Protein AF-A0A8T8X3V0-F1 (afdb_monomer_lite)

Secondary structure (DSSP, 8-state):
-TTS-HHHHHHHTT--S--TTT----SSS--TT-------TTS------PPP--BTTB-SEEEEEEEES-EE-TTS-EE-SEEEEEEEEE--HHHHHHHHTSTTGGG--SSPPPPTTT-HHHHHHTGGG---BPEEEETTSS-GGG-EEEE------TT-----SS-------

InterPro domains:
  IPR015889 Intradiol ring-cleavage dioxygenase, core [G3DSA:2.60.130.10] (16-129)
  IPR015889 Intradiol ring-cleavage dioxygenase, core [SSF49482] (26-158)

Organism: NCBI:txid1448312

Radius of gyration: 17.56 Å; chains: 1; bounding box: 44×41×39 Å

Foldseek 3Di:
DLADDPVVVCVVVVNDDDDPPQDDDDPDDDQAPHDDDDADPVRDDDDDHDQAAHGPQAAGWDKDWDFPPKDQDPVRFIFGDFTFDTDIAHEDQVVVVVVCVDPPNVVPDSDDHQHCVRRPRNVVRCPPNDDRYWDWACPVNPDCVNDIDTDDDDDTDPVRTDDRPDDGPRPPD

Sequence (173 aa):
TPNTPFEELLTDLNITDYELGTMDLHTDETTFLRGMWPTDESGVMEMKTIFPGFYVARAIHIHVQVHTDWTLRANGTITSSHTVSTGQIYFAEELEREIMALEPYVSHTQINRTTNAEDSVFFQDTEGGYNPVISVVPADGKDVRNGMIGYITIGVDTSAIESYSKGDVDYGL

Structure (mmCIF, N/CA/C/O backbone):
data_AF-A0A8T8X3V0-F1
#
_entry.id   AF-A0A8T8X3V0-F1
#
loop_
_atom_site.group_PDB
_atom_site.id
_atom_site.type_symbol
_atom_site.label_atom_id
_atom_site.label_alt_id
_atom_site.label_comp_id
_atom_site.label_asym_id
_atom_site.label_entity_id
_atom_site.label_seq_id
_atom_site.pdbx_PDB_ins_code
_atom_site.Cartn_x
_atom_site.Cartn_y
_atom_site.Cartn_z
_atom_site.occupancy
_atom_site.B_iso_or_equiv
_atom_site.auth_seq_id
_atom_site.auth_comp_id
_atom_site.auth_asym_id
_atom_site.auth_atom_id
_atom_site.pdbx_PDB_model_num
ATOM 1 N N . THR A 1 1 ? 9.761 12.361 11.176 1.00 77.75 1 THR A N 1
ATOM 2 C CA . THR A 1 1 ? 8.501 11.854 11.784 1.00 77.75 1 THR A CA 1
ATOM 3 C C . THR A 1 1 ? 7.445 11.775 10.686 1.00 77.75 1 THR A C 1
ATOM 5 O O . THR A 1 1 ? 7.646 12.480 9.703 1.00 77.75 1 THR A O 1
ATOM 8 N N . PRO A 1 2 ? 6.332 11.017 10.798 1.00 83.88 2 PRO A N 1
ATOM 9 C CA . PRO A 1 2 ? 5.282 11.013 9.759 1.00 83.88 2 PRO A CA 1
ATOM 10 C C . PRO A 1 2 ? 4.613 12.387 9.547 1.00 83.88 2 PRO A C 1
ATOM 12 O O . PRO A 1 2 ? 3.895 12.594 8.574 1.00 83.88 2 PRO A O 1
ATOM 15 N N . ASN A 1 3 ? 4.859 13.344 10.444 1.00 92.06 3 ASN A N 1
ATOM 16 C CA . ASN A 1 3 ? 4.269 14.681 10.409 1.00 92.06 3 ASN A CA 1
ATOM 17 C C . ASN A 1 3 ? 5.171 15.723 9.733 1.00 92.06 3 ASN A C 1
ATOM 19 O O . ASN A 1 3 ? 4.741 16.855 9.541 1.00 92.06 3 ASN A O 1
ATOM 23 N N . THR A 1 4 ? 6.418 15.364 9.421 1.00 88.31 4 THR A N 1
ATOM 24 C CA . THR A 1 4 ? 7.426 16.269 8.855 1.00 88.31 4 THR A CA 1
ATOM 25 C C . THR A 1 4 ? 7.549 16.000 7.355 1.00 88.31 4 THR A C 1
ATOM 27 O O . THR A 1 4 ? 7.742 14.835 6.995 1.00 88.31 4 THR A O 1
ATOM 30 N N . PRO A 1 5 ? 7.444 17.018 6.479 1.00 87.81 5 PRO A N 1
ATOM 31 C CA . PRO A 1 5 ? 7.669 16.851 5.047 1.00 87.81 5 PRO A CA 1
ATOM 32 C C . PRO A 1 5 ? 9.015 16.188 4.753 1.00 87.81 5 PRO A C 1
ATOM 34 O O . PRO A 1 5 ? 10.002 16.431 5.446 1.00 87.81 5 PRO A O 1
ATOM 37 N N . PHE A 1 6 ? 9.065 15.360 3.710 1.00 83.06 6 PHE A N 1
ATOM 38 C CA . PHE A 1 6 ? 10.257 14.571 3.396 1.00 83.06 6 PHE A CA 1
ATOM 39 C C . PHE A 1 6 ? 11.498 15.445 3.148 1.00 83.06 6 PHE A C 1
ATOM 41 O O . PHE A 1 6 ? 12.561 15.163 3.687 1.00 83.06 6 PHE A O 1
ATOM 48 N N . GLU A 1 7 ? 11.355 16.552 2.416 1.00 83.00 7 GLU A N 1
ATOM 49 C CA . GLU A 1 7 ? 12.458 17.490 2.149 1.00 83.00 7 GLU A CA 1
ATOM 50 C C . GLU A 1 7 ? 12.998 18.160 3.425 1.00 83.00 7 GLU A C 1
ATOM 52 O O . GLU A 1 7 ? 14.207 18.365 3.571 1.00 83.00 7 GLU A O 1
ATOM 57 N N . GLU A 1 8 ? 12.113 18.467 4.376 1.00 86.75 8 GLU A N 1
ATOM 58 C CA . GLU A 1 8 ? 12.495 19.010 5.683 1.00 86.75 8 GLU A CA 1
ATOM 59 C C . GLU A 1 8 ? 13.237 17.946 6.501 1.00 86.75 8 GLU A C 1
ATOM 61 O O . GLU A 1 8 ? 14.301 18.223 7.045 1.00 86.75 8 GLU A O 1
ATOM 66 N N . LEU A 1 9 ? 12.760 16.695 6.483 1.00 84.12 9 LEU A N 1
ATOM 67 C CA . LEU A 1 9 ? 13.446 15.577 7.132 1.00 84.12 9 LEU A CA 1
ATOM 68 C C . LEU A 1 9 ? 14.857 15.351 6.564 1.00 84.12 9 LEU A C 1
ATOM 70 O O . LEU A 1 9 ? 15.791 15.112 7.327 1.00 84.12 9 LEU A O 1
ATOM 74 N N . LEU A 1 10 ? 15.033 15.429 5.243 1.00 83.44 10 LEU A N 1
ATOM 75 C CA . LEU A 1 10 ? 16.351 15.305 4.610 1.00 83.44 10 LEU A CA 1
ATOM 76 C C . LEU A 1 10 ? 17.292 16.436 5.030 1.00 83.44 10 LEU A C 1
ATOM 78 O O . LEU A 1 10 ? 18.465 16.191 5.318 1.00 83.44 10 LEU A O 1
ATOM 82 N N . THR A 1 11 ? 16.760 17.656 5.120 1.00 85.56 11 THR A N 1
ATOM 83 C CA . THR A 1 11 ? 17.500 18.824 5.607 1.00 85.56 11 THR A CA 1
ATOM 84 C C . THR A 1 11 ? 17.945 18.625 7.056 1.00 85.56 11 THR A C 1
ATOM 86 O O . THR A 1 11 ? 19.122 18.818 7.363 1.00 85.56 11 THR A O 1
ATOM 89 N N . ASP A 1 12 ? 17.047 18.162 7.929 1.00 85.94 12 ASP A N 1
ATOM 90 C CA . ASP A 1 12 ? 17.337 17.880 9.340 1.00 85.94 12 ASP A CA 1
ATOM 91 C C . ASP A 1 12 ? 18.400 16.785 9.516 1.00 85.94 12 ASP A C 1
ATOM 93 O O . ASP A 1 12 ? 19.225 16.846 10.430 1.00 85.94 12 ASP A O 1
ATOM 97 N N . LEU A 1 13 ? 18.411 15.792 8.623 1.00 83.44 13 LEU A N 1
ATOM 98 C CA . LEU A 1 13 ? 19.407 14.718 8.594 1.00 83.44 13 LEU A CA 1
ATOM 99 C C . LEU A 1 13 ? 20.712 15.116 7.885 1.00 83.44 13 LEU A C 1
ATOM 101 O O . LEU A 1 13 ? 21.639 14.307 7.818 1.00 83.44 13 LEU A O 1
ATOM 105 N N . ASN A 1 14 ? 20.810 16.350 7.379 1.00 85.00 14 ASN A N 1
ATOM 106 C CA . ASN A 1 14 ? 21.947 16.861 6.611 1.00 85.00 14 ASN A CA 1
ATOM 107 C C . ASN A 1 14 ? 22.280 15.988 5.380 1.00 85.00 14 ASN A C 1
ATOM 109 O O . ASN A 1 14 ? 23.447 15.804 5.022 1.00 85.00 14 ASN A O 1
ATOM 113 N N . ILE A 1 15 ? 21.244 15.439 4.740 1.00 81.69 15 ILE A N 1
ATOM 114 C CA . ILE A 1 15 ? 21.337 14.644 3.514 1.00 81.69 15 ILE A CA 1
ATOM 115 C C . ILE A 1 15 ? 21.126 15.584 2.329 1.00 81.69 15 ILE A C 1
ATOM 117 O O . ILE A 1 15 ? 20.038 16.114 2.123 1.00 81.69 15 ILE A O 1
ATOM 121 N N . THR A 1 16 ? 22.186 15.806 1.553 1.00 78.50 16 THR A N 1
ATOM 122 C CA . THR A 1 16 ? 22.198 16.784 0.451 1.00 78.50 16 THR A CA 1
ATOM 123 C C . THR A 1 16 ? 22.365 16.162 -0.933 1.00 78.50 16 THR A C 1
ATOM 125 O O . THR A 1 16 ? 22.117 16.841 -1.925 1.00 78.50 16 THR A O 1
ATOM 128 N N . ASP A 1 17 ? 22.759 14.890 -1.005 1.00 75.25 17 ASP A N 1
ATOM 129 C CA . ASP A 1 17 ? 22.925 14.124 -2.244 1.00 75.25 17 ASP A CA 1
ATOM 130 C C . ASP A 1 17 ? 21.861 13.024 -2.295 1.00 75.25 17 ASP A C 1
ATOM 132 O O . ASP A 1 17 ? 22.079 11.896 -1.849 1.00 75.25 17 ASP A O 1
ATOM 136 N N . TYR A 1 18 ? 20.664 13.398 -2.748 1.00 70.69 18 TYR A N 1
ATOM 137 C CA . TYR A 1 18 ? 19.544 12.486 -2.932 1.00 70.69 18 TYR A CA 1
ATOM 138 C C . TYR A 1 18 ? 18.865 12.741 -4.272 1.00 70.69 18 TYR A C 1
ATOM 140 O O . TYR A 1 18 ? 18.818 13.865 -4.773 1.00 70.69 18 TYR A O 1
ATOM 148 N N . GLU A 1 19 ? 18.285 11.685 -4.821 1.00 71.19 19 GLU A N 1
ATOM 149 C CA . GLU A 1 19 ? 17.358 11.762 -5.937 1.00 71.19 19 GLU A CA 1
ATOM 150 C C . GLU A 1 19 ? 16.022 11.178 -5.465 1.00 71.19 19 GLU A C 1
ATOM 152 O O . GLU A 1 19 ? 15.945 10.090 -4.879 1.00 71.19 19 GLU A O 1
ATOM 157 N N . LEU A 1 20 ? 14.961 11.972 -5.634 1.00 65.75 20 LEU A N 1
ATOM 158 C CA . LEU A 1 20 ? 13.615 11.581 -5.232 1.00 65.75 20 LEU A CA 1
ATOM 159 C C . LEU A 1 20 ? 13.201 10.332 -6.010 1.00 65.75 20 LEU A C 1
ATOM 161 O O . LEU A 1 20 ? 13.252 10.311 -7.235 1.00 65.75 20 LEU A O 1
ATOM 165 N N . GLY A 1 21 ? 12.776 9.301 -5.281 1.00 60.25 21 GLY A N 1
ATOM 166 C CA . GLY A 1 21 ? 12.329 8.037 -5.867 1.00 60.25 21 GLY A CA 1
ATOM 167 C C . GLY A 1 21 ? 13.436 7.020 -6.159 1.00 60.25 21 GLY A C 1
ATOM 168 O O . GLY A 1 21 ? 13.111 5.905 -6.551 1.00 60.25 21 GLY A O 1
ATOM 169 N N . THR A 1 22 ? 14.714 7.348 -5.936 1.00 62.00 22 THR A N 1
ATOM 170 C CA . THR A 1 22 ? 15.831 6.392 -6.103 1.00 62.00 22 THR A CA 1
ATOM 171 C C . THR A 1 22 ? 16.631 6.167 -4.824 1.00 62.00 22 THR A C 1
ATOM 173 O O . THR A 1 22 ? 17.349 5.174 -4.702 1.00 62.00 22 THR A O 1
ATOM 176 N N . MET A 1 23 ? 16.504 7.066 -3.848 1.00 66.19 23 MET A N 1
ATOM 177 C CA . MET A 1 23 ? 17.160 6.921 -2.559 1.00 66.19 23 MET A CA 1
ATOM 178 C C . MET A 1 23 ? 16.410 5.935 -1.659 1.00 66.19 23 MET A C 1
ATOM 180 O O . MET A 1 23 ? 15.258 6.164 -1.290 1.00 66.19 23 MET A O 1
ATOM 184 N N . ASP A 1 24 ? 17.113 4.887 -1.235 1.00 66.12 24 ASP A N 1
ATOM 185 C CA . ASP A 1 24 ? 16.673 4.042 -0.134 1.00 66.12 24 ASP A CA 1
ATOM 186 C C . ASP A 1 24 ? 17.022 4.710 1.204 1.00 66.12 24 ASP A C 1
ATOM 188 O O . ASP A 1 24 ? 18.175 4.708 1.646 1.00 66.12 24 ASP A O 1
ATOM 192 N N . LEU A 1 25 ? 16.030 5.367 1.807 1.00 67.81 25 LEU A N 1
ATOM 193 C CA . LEU A 1 25 ? 16.152 5.962 3.131 1.00 67.81 25 LEU A CA 1
ATOM 194 C C . LEU A 1 25 ? 15.263 5.200 4.109 1.00 67.81 25 LEU A C 1
ATOM 196 O O . LEU A 1 25 ? 14.032 5.271 4.062 1.00 67.81 25 LEU A O 1
ATOM 200 N N . HIS A 1 26 ? 15.895 4.486 5.030 1.00 69.56 26 HIS A N 1
ATOM 201 C CA . HIS A 1 26 ? 15.239 3.873 6.175 1.00 69.56 26 HIS A CA 1
ATOM 202 C C . HIS A 1 26 ? 15.745 4.538 7.450 1.00 69.56 26 HIS A C 1
ATOM 204 O O . HIS A 1 26 ? 16.929 4.839 7.591 1.00 69.56 26 HIS A O 1
ATOM 210 N N . THR A 1 27 ? 14.828 4.830 8.370 1.00 68.69 27 THR A N 1
ATOM 211 C CA . THR A 1 27 ? 15.166 5.471 9.648 1.00 68.69 27 THR A CA 1
ATOM 212 C C . THR A 1 27 ? 15.551 4.462 10.729 1.00 68.69 27 THR A C 1
ATOM 214 O O . THR A 1 27 ? 15.999 4.870 11.799 1.00 68.69 27 THR A O 1
ATOM 217 N N . ASP A 1 28 ? 15.356 3.167 10.465 1.00 77.19 28 ASP A N 1
ATOM 218 C CA . ASP A 1 28 ? 15.720 2.041 11.322 1.00 77.19 28 ASP A CA 1
ATOM 219 C C . ASP A 1 28 ? 15.855 0.732 10.510 1.00 77.19 28 ASP A C 1
ATOM 221 O O . ASP A 1 28 ? 15.617 0.711 9.305 1.00 77.19 28 ASP A O 1
ATOM 225 N N . GLU A 1 29 ? 16.240 -0.352 11.193 1.00 83.94 29 GLU A N 1
ATOM 226 C CA . GLU A 1 29 ? 16.476 -1.694 10.628 1.00 83.94 29 GLU A CA 1
ATOM 227 C C . GLU A 1 29 ? 15.242 -2.619 10.711 1.00 83.94 29 GLU A C 1
ATOM 229 O O . GLU A 1 29 ? 15.359 -3.843 10.627 1.00 83.94 29 GLU A O 1
ATOM 234 N N . THR A 1 30 ? 14.051 -2.082 10.990 1.00 87.25 30 THR A N 1
ATOM 235 C CA . THR A 1 30 ? 12.854 -2.908 11.176 1.00 87.25 30 THR A CA 1
ATOM 236 C C . THR A 1 30 ? 12.151 -3.203 9.852 1.00 87.25 30 THR A C 1
ATOM 238 O O . THR A 1 30 ? 12.079 -2.379 8.942 1.00 87.25 30 THR A O 1
ATOM 241 N N . THR A 1 31 ? 11.583 -4.404 9.752 1.00 86.50 31 THR A N 1
ATOM 242 C CA . THR A 1 31 ? 10.946 -4.908 8.524 1.00 86.50 31 THR A CA 1
ATOM 243 C C . THR A 1 31 ? 9.438 -5.116 8.664 1.00 86.50 31 THR A C 1
ATOM 245 O O . THR A 1 31 ? 8.812 -5.755 7.818 1.00 86.50 31 THR A O 1
ATOM 248 N N . PHE A 1 32 ? 8.813 -4.583 9.722 1.00 91.56 32 PHE A N 1
ATOM 249 C CA . PHE A 1 32 ? 7.361 -4.686 9.868 1.00 91.56 32 PHE A CA 1
ATOM 250 C C . PHE A 1 32 ? 6.648 -4.015 8.687 1.00 91.56 32 PHE A C 1
ATOM 252 O O . PHE A 1 32 ? 7.114 -3.012 8.153 1.00 91.56 32 PHE A O 1
ATOM 259 N N . LEU A 1 33 ? 5.496 -4.569 8.295 1.00 93.75 33 LEU A N 1
ATOM 260 C CA . LEU A 1 33 ? 4.683 -4.077 7.171 1.00 93.75 33 LEU A CA 1
ATOM 261 C C . LEU A 1 33 ? 5.411 -4.087 5.812 1.00 93.75 33 LEU A C 1
ATOM 263 O O . LEU A 1 33 ? 4.973 -3.421 4.877 1.00 93.75 33 LEU A O 1
ATOM 267 N N . ARG A 1 34 ? 6.478 -4.887 5.684 1.00 91.88 34 ARG A N 1
ATOM 268 C CA . ARG A 1 34 ? 7.174 -5.186 4.428 1.00 91.88 34 ARG A CA 1
ATOM 269 C C . ARG A 1 34 ? 7.084 -6.680 4.147 1.00 91.88 34 ARG A C 1
ATOM 271 O O . ARG A 1 34 ? 7.137 -7.498 5.064 1.00 91.88 34 ARG A O 1
ATOM 278 N N . GLY A 1 35 ? 6.933 -7.039 2.882 1.00 88.94 35 GLY A N 1
ATOM 279 C CA . GLY A 1 35 ? 6.839 -8.430 2.472 1.00 88.94 35 GLY A CA 1
ATOM 280 C C . GLY A 1 35 ? 6.957 -8.566 0.966 1.00 88.94 35 GLY A C 1
ATOM 281 O O . GLY A 1 35 ? 6.487 -7.714 0.220 1.00 88.94 35 GLY A O 1
ATOM 282 N N . MET A 1 36 ? 7.573 -9.658 0.534 1.00 89.19 36 MET A N 1
ATOM 283 C CA . MET A 1 36 ? 7.630 -10.079 -0.856 1.00 89.19 36 MET A CA 1
ATOM 284 C C . MET A 1 36 ? 7.380 -11.581 -0.879 1.00 89.19 36 MET A C 1
ATOM 286 O O . MET A 1 36 ? 7.928 -12.319 -0.059 1.00 89.19 36 MET A O 1
ATOM 290 N N . TRP A 1 37 ? 6.539 -12.035 -1.800 1.00 90.00 37 TRP A N 1
ATOM 291 C CA . TRP A 1 37 ? 6.254 -13.451 -1.964 1.00 90.00 37 TRP A CA 1
ATOM 292 C C . TRP A 1 37 ? 5.975 -13.769 -3.433 1.00 90.00 37 TRP A C 1
ATOM 294 O O . TRP A 1 37 ? 5.374 -12.930 -4.110 1.00 90.00 37 TRP A O 1
ATOM 304 N N . PRO A 1 38 ? 6.387 -14.946 -3.939 1.00 91.81 38 PRO A N 1
ATOM 305 C CA . PRO A 1 38 ? 6.041 -15.370 -5.283 1.00 91.81 38 PRO A CA 1
ATOM 306 C C . PRO A 1 38 ? 4.532 -15.423 -5.490 1.00 91.81 38 PRO A C 1
ATOM 308 O O . PRO A 1 38 ? 3.791 -15.845 -4.600 1.00 91.81 38 PRO A O 1
ATOM 311 N N . THR A 1 39 ? 4.093 -15.061 -6.689 1.00 93.31 39 THR A N 1
ATOM 312 C CA . THR A 1 39 ? 2.739 -15.378 -7.130 1.00 93.31 39 THR A CA 1
ATOM 313 C C . THR A 1 39 ? 2.594 -16.880 -7.371 1.00 93.31 39 THR A C 1
ATOM 315 O O . THR A 1 39 ? 3.553 -17.566 -7.741 1.00 93.31 39 THR A O 1
ATOM 318 N N . ASP A 1 40 ? 1.393 -17.404 -7.145 1.00 93.88 40 ASP A N 1
ATOM 319 C CA . ASP A 1 40 ? 1.057 -18.790 -7.464 1.00 93.88 40 ASP A CA 1
ATOM 320 C C . ASP A 1 40 ? 0.819 -19.008 -8.974 1.00 93.88 40 ASP A C 1
ATOM 322 O O . ASP A 1 40 ? 0.965 -18.102 -9.797 1.00 93.88 40 ASP A O 1
ATOM 326 N N . GLU A 1 41 ? 0.424 -20.228 -9.358 1.00 95.50 41 GLU A N 1
ATOM 327 C CA . GLU A 1 41 ? 0.129 -20.591 -10.755 1.00 95.50 41 GLU A CA 1
ATOM 328 C C . GLU A 1 41 ? -1.012 -19.766 -11.382 1.00 95.50 41 GLU A C 1
ATOM 330 O O . GLU A 1 41 ? -1.130 -19.710 -12.606 1.00 95.50 41 GLU A O 1
ATOM 335 N N . SER A 1 42 ? -1.847 -19.122 -10.560 1.00 95.88 42 SER A N 1
ATOM 336 C CA . SER A 1 42 ? -2.932 -18.235 -10.993 1.00 95.88 42 SER A CA 1
ATOM 337 C C . SER A 1 42 ? -2.529 -16.755 -10.991 1.00 95.88 42 SER A C 1
ATOM 339 O O . SER A 1 42 ? -3.357 -15.902 -11.313 1.00 95.88 42 SER A O 1
ATOM 341 N N . GLY A 1 43 ? -1.277 -16.430 -10.650 1.00 94.06 43 GLY A N 1
ATOM 342 C CA . GLY A 1 43 ? -0.789 -15.056 -10.551 1.00 94.06 43 GLY A CA 1
ATOM 343 C C . GLY A 1 43 ? -1.183 -14.348 -9.252 1.00 94.06 43 GLY A C 1
ATOM 344 O O . GLY A 1 43 ? -1.113 -13.123 -9.192 1.00 94.06 43 GLY A O 1
ATOM 345 N N . VAL A 1 44 ? -1.607 -15.084 -8.219 1.00 95.81 44 VAL A N 1
ATOM 346 C CA . VAL A 1 44 ? -2.093 -14.513 -6.956 1.00 95.81 44 VAL A CA 1
ATOM 347 C C . VAL A 1 44 ? -0.981 -14.478 -5.914 1.00 95.81 44 VAL A C 1
ATOM 349 O O . VAL A 1 44 ? -0.245 -15.447 -5.735 1.00 95.81 44 VAL A O 1
ATOM 352 N N . MET A 1 45 ? -0.888 -13.361 -5.195 1.00 94.56 45 MET A N 1
ATOM 353 C CA . MET A 1 45 ? -0.097 -13.216 -3.976 1.00 94.56 45 MET A CA 1
ATOM 354 C C . MET A 1 45 ? -1.016 -12.734 -2.853 1.00 94.56 45 MET A C 1
ATOM 356 O O . MET A 1 45 ? -1.845 -11.847 -3.058 1.00 94.56 45 MET A O 1
ATOM 360 N N . GLU A 1 46 ? -0.873 -13.325 -1.669 1.00 95.25 46 GLU A N 1
ATOM 361 C CA . GLU A 1 46 ? -1.637 -12.952 -0.481 1.00 95.25 46 GLU A CA 1
ATOM 362 C C . GLU A 1 46 ? -0.707 -12.374 0.588 1.00 95.25 46 GLU A C 1
ATOM 364 O O . GLU A 1 46 ? 0.298 -12.982 0.964 1.00 95.25 46 GLU A O 1
ATOM 369 N N . MET A 1 47 ? -1.077 -11.213 1.131 1.00 94.12 47 MET A N 1
ATOM 370 C CA . MET A 1 47 ? -0.377 -10.575 2.242 1.00 94.12 47 MET A CA 1
ATOM 371 C C . MET A 1 47 ? -1.349 -10.290 3.379 1.00 94.12 47 MET A C 1
ATOM 373 O O . MET A 1 47 ? -2.422 -9.722 3.180 1.00 94.12 47 MET A O 1
ATOM 377 N N . LYS A 1 48 ? -0.944 -10.630 4.604 1.00 95.94 48 LYS A N 1
ATOM 378 C CA . LYS A 1 48 ? -1.632 -10.182 5.815 1.00 95.94 48 LYS A CA 1
ATOM 379 C C . LYS A 1 48 ? -0.947 -8.929 6.339 1.00 95.94 48 LYS A C 1
ATOM 381 O O . LYS A 1 48 ? 0.229 -8.969 6.687 1.00 95.94 48 LYS A O 1
ATOM 386 N N . THR A 1 49 ? -1.697 -7.841 6.422 1.00 96.62 49 THR A N 1
ATOM 387 C CA . THR A 1 49 ? -1.220 -6.548 6.920 1.00 96.62 49 THR A CA 1
ATOM 388 C C . THR A 1 49 ? -2.297 -5.877 7.779 1.00 96.62 49 THR A C 1
ATOM 390 O O . THR A 1 49 ? -3.371 -6.444 7.993 1.00 96.62 49 THR A O 1
ATOM 393 N N . ILE A 1 50 ? -2.002 -4.688 8.299 1.00 96.94 50 ILE A N 1
ATOM 394 C CA . ILE A 1 50 ? -2.974 -3.795 8.942 1.00 96.94 50 ILE A CA 1
ATOM 395 C C . ILE A 1 50 ? -3.375 -2.681 7.971 1.00 96.94 50 ILE A C 1
ATOM 397 O O . ILE A 1 50 ? -2.688 -2.440 6.979 1.00 96.94 50 ILE A O 1
ATOM 401 N N . PHE A 1 51 ? -4.458 -1.965 8.271 1.00 97.50 51 PHE A N 1
ATOM 402 C CA . PHE A 1 51 ? -4.799 -0.764 7.511 1.00 97.50 51 PHE A CA 1
ATOM 403 C C . PHE A 1 51 ? -3.707 0.306 7.717 1.00 97.50 51 PHE A C 1
ATOM 405 O O . PHE A 1 51 ? -3.325 0.555 8.869 1.00 97.50 51 PHE A O 1
ATOM 412 N N . PRO A 1 52 ? -3.160 0.910 6.650 1.00 97.31 52 PRO A N 1
ATOM 413 C CA . PRO A 1 52 ? -2.065 1.863 6.788 1.00 97.31 52 PRO A CA 1
ATOM 414 C C . PRO A 1 52 ? -2.507 3.145 7.506 1.00 97.31 52 PRO A C 1
ATOM 416 O O . PRO A 1 52 ? -3.656 3.574 7.414 1.00 97.31 52 PRO A O 1
ATOM 419 N N . GLY A 1 53 ? -1.578 3.751 8.248 1.00 96.06 53 GLY A N 1
ATOM 420 C CA . GLY A 1 53 ? -1.743 5.115 8.754 1.00 96.06 53 GLY A CA 1
ATOM 421 C C . GLY A 1 53 ? -1.526 6.153 7.650 1.00 96.06 53 GLY A C 1
ATOM 422 O O . GLY A 1 53 ? -1.302 5.804 6.491 1.00 96.06 53 GLY A O 1
ATOM 423 N N . PHE A 1 54 ? -1.542 7.434 8.016 1.00 96.12 54 PHE A N 1
ATOM 424 C CA . PHE A 1 54 ? -1.241 8.525 7.091 1.00 96.12 54 PHE A CA 1
ATOM 425 C C . PHE A 1 54 ? -0.017 9.319 7.543 1.00 96.12 54 PHE A C 1
ATOM 427 O O . PHE A 1 54 ? 0.367 9.326 8.714 1.00 96.12 54 PHE A O 1
ATOM 434 N N . TYR A 1 55 ? 0.600 9.991 6.583 1.00 93.44 55 TYR A N 1
ATOM 435 C CA . TYR A 1 55 ? 1.690 10.924 6.803 1.00 93.44 55 TYR A CA 1
ATOM 436 C C . TYR A 1 55 ? 1.446 12.171 5.960 1.00 93.44 55 TYR A C 1
ATOM 438 O O . TYR A 1 55 ? 0.526 12.226 5.144 1.00 93.44 55 TYR A O 1
ATOM 446 N N . VAL A 1 56 ? 2.221 13.215 6.222 1.00 93.88 56 VAL A N 1
ATOM 447 C CA . VAL A 1 56 ? 2.010 14.521 5.598 1.00 93.88 56 VAL A CA 1
ATOM 448 C C . VAL A 1 56 ? 2.023 14.445 4.063 1.00 93.88 56 VAL A C 1
ATOM 450 O O . VAL A 1 56 ? 2.860 13.769 3.467 1.00 93.88 56 VAL A O 1
ATOM 453 N N . ALA A 1 57 ? 1.105 15.192 3.439 1.00 93.00 57 ALA A N 1
ATOM 454 C CA . ALA A 1 57 ? 1.000 15.445 1.998 1.00 93.00 57 ALA A CA 1
ATOM 455 C C . ALA A 1 57 ? 0.646 14.252 1.093 1.00 93.00 57 ALA A C 1
ATOM 457 O O . ALA A 1 57 ? 0.538 14.443 -0.116 1.00 93.00 57 ALA A O 1
ATOM 458 N N . ARG A 1 58 ? 0.443 13.051 1.640 1.00 96.00 58 ARG A N 1
ATOM 459 C CA . ARG A 1 58 ? 0.110 11.856 0.859 1.00 96.00 58 ARG A CA 1
ATOM 460 C C . ARG A 1 58 ? -1.183 11.227 1.364 1.00 96.00 58 ARG A C 1
ATOM 462 O O . ARG A 1 58 ? -1.420 11.176 2.572 1.00 96.00 58 ARG A O 1
ATOM 469 N N . ALA A 1 59 ? -2.013 10.751 0.443 1.00 97.56 59 ALA A N 1
ATOM 470 C CA . ALA A 1 59 ? -3.193 9.970 0.781 1.00 97.56 59 ALA A CA 1
ATOM 471 C C . ALA A 1 59 ? -2.794 8.616 1.377 1.00 97.56 59 ALA A C 1
ATOM 473 O O . ALA A 1 59 ? -1.628 8.230 1.333 1.00 97.56 59 ALA A O 1
ATOM 474 N N . ILE A 1 60 ? -3.737 7.887 1.966 1.00 98.38 60 ILE A N 1
ATOM 475 C CA . ILE A 1 60 ? -3.449 6.579 2.560 1.00 98.38 60 ILE A CA 1
ATOM 476 C C . ILE A 1 60 ? -3.197 5.559 1.443 1.00 98.38 60 ILE A C 1
ATOM 478 O O . ILE A 1 60 ? -4.061 5.335 0.598 1.00 98.38 60 ILE A O 1
ATOM 482 N N . HIS A 1 61 ? -2.028 4.915 1.452 1.00 98.19 61 HIS A N 1
ATOM 483 C CA . HIS A 1 61 ? -1.644 3.951 0.419 1.00 98.19 61 HIS A CA 1
ATOM 484 C C . HIS A 1 61 ? -0.784 2.798 0.945 1.00 98.19 61 HIS A C 1
ATOM 486 O O . HIS A 1 61 ? -0.189 2.864 2.022 1.00 98.19 61 HIS A O 1
ATOM 492 N N . ILE A 1 62 ? -0.703 1.739 0.141 1.00 97.50 62 ILE A N 1
ATOM 493 C CA . ILE A 1 62 ? 0.277 0.655 0.248 1.00 97.50 62 ILE A CA 1
ATOM 494 C C . ILE A 1 62 ? 1.183 0.733 -0.981 1.00 97.50 62 ILE A C 1
ATOM 496 O O . ILE A 1 62 ? 0.692 0.694 -2.106 1.00 97.50 62 ILE A O 1
ATOM 500 N N . HIS A 1 63 ? 2.497 0.822 -0.784 1.00 95.69 63 HIS A N 1
ATOM 501 C CA . HIS A 1 63 ? 3.447 0.690 -1.890 1.00 95.69 63 HIS A CA 1
ATOM 502 C C . HIS A 1 63 ? 3.453 -0.740 -2.430 1.00 95.69 63 HIS A C 1
ATOM 504 O O . HIS A 1 63 ? 3.431 -1.700 -1.659 1.00 95.69 63 HIS A O 1
ATOM 510 N N . VAL A 1 64 ? 3.531 -0.877 -3.750 1.00 94.81 64 VAL A N 1
ATOM 511 C CA . VAL A 1 64 ? 3.629 -2.170 -4.424 1.00 94.81 64 VAL A CA 1
ATOM 512 C C . VAL A 1 64 ? 4.696 -2.119 -5.508 1.00 94.81 64 VAL A C 1
ATOM 514 O O . VAL A 1 64 ? 4.813 -1.138 -6.241 1.00 94.81 64 VAL A O 1
ATOM 517 N N . GLN A 1 65 ? 5.470 -3.195 -5.603 1.00 93.69 65 GLN A N 1
ATOM 518 C CA . GLN A 1 65 ? 6.403 -3.429 -6.695 1.00 93.69 65 GLN A CA 1
ATOM 519 C C . GLN A 1 65 ? 6.174 -4.824 -7.262 1.00 93.69 65 GLN A C 1
ATOM 521 O O . GLN A 1 65 ? 5.862 -5.765 -6.526 1.00 93.69 65 GLN A O 1
ATOM 526 N N . VAL A 1 66 ? 6.324 -4.950 -8.578 1.00 94.25 66 VAL A N 1
ATOM 527 C CA . VAL A 1 66 ? 6.250 -6.229 -9.281 1.00 94.25 66 VAL A CA 1
ATOM 528 C C . VAL A 1 66 ? 7.617 -6.564 -9.843 1.00 94.25 66 VAL A C 1
ATOM 530 O O . VAL A 1 66 ? 8.225 -5.793 -10.587 1.00 94.25 66 VAL A O 1
ATOM 533 N N . HIS A 1 67 ? 8.075 -7.757 -9.486 1.00 93.38 67 HIS A N 1
ATOM 534 C CA . HIS A 1 67 ? 9.390 -8.264 -9.820 1.00 93.38 67 HIS A CA 1
ATOM 535 C C . HIS A 1 67 ? 9.287 -9.495 -10.719 1.00 93.38 67 HIS A C 1
ATOM 537 O O . HIS A 1 67 ? 8.440 -10.365 -10.508 1.00 93.38 67 HIS A O 1
ATOM 543 N N . THR A 1 68 ? 10.178 -9.586 -11.701 1.00 91.56 68 THR A N 1
ATOM 544 C CA . THR A 1 68 ? 10.339 -10.759 -12.573 1.00 91.56 68 THR A CA 1
ATOM 545 C C . THR A 1 68 ? 11.744 -11.334 -12.429 1.00 91.56 68 THR A C 1
ATOM 547 O O . THR A 1 68 ? 12.603 -10.733 -11.787 1.00 91.56 68 THR A O 1
ATOM 550 N N . ASP A 1 69 ? 11.964 -12.534 -12.973 1.00 88.94 69 ASP A N 1
ATOM 551 C CA . ASP A 1 69 ? 13.246 -13.248 -12.876 1.00 88.94 69 ASP A CA 1
ATOM 552 C C . ASP A 1 69 ? 13.722 -13.452 -11.426 1.00 88.94 69 ASP A C 1
ATOM 554 O O . ASP A 1 69 ? 14.904 -13.350 -11.091 1.00 88.94 69 ASP A O 1
ATOM 558 N N . TRP A 1 70 ? 12.774 -13.751 -10.536 1.00 89.44 70 TRP A N 1
ATOM 559 C CA . TRP A 1 70 ? 13.055 -13.982 -9.127 1.00 89.44 70 TRP A CA 1
ATOM 560 C C . TRP A 1 70 ? 13.507 -15.422 -8.841 1.00 89.44 70 TRP A C 1
ATOM 562 O O . TRP A 1 70 ? 13.229 -16.361 -9.585 1.00 89.44 70 TRP A O 1
ATOM 572 N N . THR A 1 71 ? 14.218 -15.614 -7.730 1.00 88.19 71 THR A N 1
ATOM 573 C CA . THR A 1 71 ? 14.644 -16.928 -7.227 1.00 88.19 71 THR A CA 1
ATOM 574 C C . THR A 1 71 ? 14.385 -17.027 -5.729 1.00 88.19 71 THR A C 1
ATOM 576 O O . THR A 1 71 ? 14.807 -16.159 -4.967 1.00 88.19 71 THR A O 1
ATOM 579 N N . LEU A 1 72 ? 13.730 -18.112 -5.302 1.00 87.75 72 LEU A N 1
ATOM 580 C CA . LEU A 1 72 ? 13.590 -18.461 -3.889 1.00 87.75 72 LEU A CA 1
ATOM 581 C C . LEU A 1 72 ? 14.835 -19.227 -3.427 1.00 87.75 72 LEU A C 1
ATOM 583 O O . LEU A 1 72 ? 15.131 -20.323 -3.911 1.00 87.75 72 LEU A O 1
ATOM 587 N N . ARG A 1 73 ? 15.577 -18.649 -2.486 1.00 87.00 73 ARG A N 1
ATOM 588 C CA . ARG A 1 73 ? 16.754 -19.273 -1.882 1.00 87.00 73 ARG A CA 1
ATOM 589 C C . ARG A 1 73 ? 16.332 -20.290 -0.817 1.00 87.00 73 ARG A C 1
ATOM 591 O O . ARG A 1 73 ? 15.274 -20.192 -0.202 1.00 87.00 73 ARG A O 1
ATOM 598 N N . ALA A 1 74 ? 17.203 -21.262 -0.546 1.00 88.06 74 ALA A N 1
ATOM 599 C CA . ALA A 1 74 ? 16.935 -22.332 0.424 1.00 88.06 74 ALA A CA 1
ATOM 600 C C . ALA A 1 74 ? 16.724 -21.837 1.870 1.00 88.06 74 ALA A C 1
ATOM 602 O O . ALA A 1 74 ? 16.139 -22.547 2.682 1.00 88.06 74 ALA A O 1
ATOM 603 N N . ASN A 1 75 ? 17.199 -20.632 2.196 1.00 84.50 75 ASN A N 1
ATOM 604 C CA . ASN A 1 75 ? 16.987 -19.974 3.487 1.00 84.50 75 ASN A CA 1
ATOM 605 C C . ASN A 1 75 ? 15.641 -19.227 3.577 1.00 84.50 75 ASN A C 1
ATOM 607 O O . ASN A 1 75 ? 15.394 -18.581 4.588 1.00 84.50 75 ASN A O 1
ATOM 611 N N . GLY A 1 76 ? 14.792 -19.302 2.547 1.00 81.31 76 GLY A N 1
ATOM 612 C CA . GLY A 1 76 ? 13.482 -18.654 2.518 1.00 81.31 76 GLY A CA 1
ATOM 613 C C . GLY A 1 76 ? 13.491 -17.203 2.035 1.00 81.31 76 GLY A C 1
ATOM 614 O O . GLY A 1 76 ? 12.424 -16.600 2.002 1.00 81.31 76 GLY A O 1
ATOM 615 N N . THR A 1 77 ? 14.644 -16.649 1.635 1.00 83.50 77 THR A N 1
ATOM 616 C CA . THR A 1 77 ? 14.713 -15.291 1.071 1.00 83.50 77 THR A CA 1
ATOM 617 C C . THR A 1 77 ? 14.555 -15.300 -0.445 1.00 83.50 77 THR A C 1
ATOM 619 O O . THR A 1 77 ? 14.800 -16.310 -1.111 1.00 83.50 77 THR A O 1
ATOM 622 N N . ILE A 1 78 ? 14.131 -14.171 -1.006 1.00 84.94 78 ILE A N 1
ATOM 623 C CA . ILE A 1 78 ? 13.865 -14.018 -2.438 1.00 84.94 78 ILE A CA 1
ATOM 624 C C . ILE A 1 78 ? 14.826 -12.982 -3.005 1.00 84.94 78 ILE A C 1
ATOM 626 O O . ILE A 1 78 ? 15.032 -11.924 -2.418 1.00 84.94 78 ILE A O 1
ATOM 630 N N . THR A 1 79 ? 15.381 -13.278 -4.173 1.00 84.81 79 THR A N 1
ATOM 631 C CA . THR A 1 79 ? 16.063 -12.288 -5.015 1.00 84.81 79 THR A CA 1
ATOM 632 C C . THR A 1 79 ? 15.295 -12.056 -6.286 1.00 84.81 79 THR A C 1
ATOM 634 O O . THR A 1 79 ? 14.686 -12.995 -6.785 1.00 84.81 79 THR A O 1
ATOM 637 N N . SER A 1 80 ? 15.419 -10.862 -6.850 1.00 84.69 80 SER A N 1
ATOM 638 C CA . SER A 1 80 ? 14.939 -10.505 -8.182 1.00 84.69 80 SER A CA 1
ATOM 639 C C . SER A 1 80 ? 16.028 -9.743 -8.930 1.00 84.69 80 SER A C 1
ATOM 641 O O . SER A 1 80 ? 16.837 -9.066 -8.297 1.00 84.69 80 SER A O 1
ATOM 643 N N . SER A 1 81 ? 16.049 -9.843 -10.259 1.00 80.38 81 SER A N 1
ATOM 644 C CA . SER A 1 81 ? 16.902 -9.005 -11.109 1.00 80.38 81 SER A CA 1
ATOM 645 C C . SER A 1 81 ? 16.154 -7.858 -11.784 1.00 80.38 81 SER A C 1
ATOM 647 O O . SER A 1 81 ? 16.792 -6.891 -12.192 1.00 80.38 81 SER A O 1
ATOM 649 N N . HIS A 1 82 ? 14.827 -7.944 -11.923 1.00 88.88 82 HIS A N 1
ATOM 650 C CA . HIS A 1 82 ? 14.049 -6.967 -12.682 1.00 88.88 82 HIS A CA 1
ATOM 651 C C . HIS A 1 82 ? 12.814 -6.512 -11.911 1.00 88.88 82 HIS A C 1
ATOM 653 O O . HIS A 1 82 ? 11.964 -7.320 -11.532 1.00 88.88 82 HIS A O 1
ATOM 659 N N . THR A 1 83 ? 12.682 -5.201 -11.740 1.00 91.81 83 THR A N 1
ATOM 660 C CA . THR A 1 83 ? 11.424 -4.551 -11.363 1.00 91.81 83 THR A CA 1
ATOM 661 C C . THR A 1 83 ? 10.739 -4.091 -12.639 1.00 91.81 83 THR A C 1
ATOM 663 O O . THR A 1 83 ? 11.370 -3.446 -13.471 1.00 91.81 83 THR A O 1
ATOM 666 N N . VAL A 1 84 ? 9.476 -4.467 -12.825 1.00 93.81 84 VAL A N 1
ATOM 667 C CA . VAL A 1 84 ? 8.703 -4.172 -14.050 1.00 93.81 84 VAL A CA 1
ATOM 668 C C . VAL A 1 84 ? 7.524 -3.234 -13.799 1.00 93.81 84 VAL A C 1
ATOM 670 O O . VAL A 1 84 ? 6.825 -2.843 -14.728 1.00 93.81 84 VAL A O 1
ATOM 673 N N . SER A 1 85 ? 7.258 -2.916 -12.534 1.00 92.75 85 SER A N 1
ATOM 674 C CA . SER A 1 85 ? 6.252 -1.939 -12.138 1.00 92.75 85 SER A CA 1
ATOM 675 C C . SER A 1 85 ? 6.478 -1.529 -10.691 1.00 92.75 85 SER A C 1
ATOM 677 O O . SER A 1 85 ? 6.620 -2.390 -9.818 1.00 92.75 85 SER A O 1
ATOM 679 N N . THR A 1 86 ? 6.439 -0.226 -10.451 1.00 92.12 86 THR A N 1
ATOM 680 C CA . THR A 1 86 ? 6.313 0.389 -9.134 1.00 92.12 86 THR A CA 1
ATOM 681 C C . THR A 1 86 ? 5.045 1.230 -9.092 1.00 92.12 86 THR A C 1
ATOM 683 O O . THR A 1 86 ? 4.760 1.991 -10.013 1.00 92.12 86 THR A O 1
ATOM 686 N N . GLY A 1 87 ? 4.273 1.100 -8.018 1.00 92.94 87 GLY A N 1
ATOM 687 C CA . GLY A 1 87 ? 3.029 1.840 -7.861 1.00 92.94 87 GLY A CA 1
ATOM 688 C C . GLY A 1 87 ? 2.525 1.864 -6.428 1.00 92.94 87 GLY A C 1
ATOM 689 O O . GLY A 1 87 ? 3.225 1.494 -5.477 1.00 92.94 87 GLY A O 1
ATOM 690 N N . GLN A 1 88 ? 1.289 2.330 -6.276 1.00 96.50 88 GLN A N 1
ATOM 691 C CA . GLN A 1 88 ? 0.635 2.494 -4.986 1.00 96.50 88 GLN A CA 1
ATOM 692 C C . GLN A 1 88 ? -0.808 2.009 -5.065 1.00 96.50 88 GLN A C 1
ATOM 694 O O . GLN A 1 88 ? -1.484 2.176 -6.075 1.00 96.50 88 GLN A O 1
ATOM 699 N N . ILE A 1 89 ? -1.271 1.385 -3.989 1.00 98.12 89 ILE A N 1
ATOM 700 C CA . ILE A 1 89 ? -2.639 0.901 -3.831 1.00 98.12 89 ILE A CA 1
ATOM 701 C C . ILE A 1 89 ? -3.345 1.818 -2.839 1.00 98.12 89 ILE A C 1
ATOM 703 O O . ILE A 1 89 ? -2.878 1.972 -1.711 1.00 98.12 89 ILE A O 1
ATOM 707 N N . TYR A 1 90 ? -4.475 2.380 -3.248 1.00 98.56 90 TYR A N 1
ATOM 708 C CA . TYR A 1 90 ? -5.273 3.329 -2.469 1.00 98.56 90 TYR A CA 1
ATOM 709 C C . TYR A 1 90 ? -6.583 2.701 -2.002 1.00 98.56 90 TYR A C 1
ATOM 711 O O . TYR A 1 90 ? -6.960 1.613 -2.444 1.00 98.56 90 TYR A O 1
ATOM 719 N N . PHE A 1 91 ? -7.311 3.402 -1.136 1.00 98.62 91 PHE A N 1
ATOM 720 C CA . PHE A 1 91 ? -8.581 2.944 -0.581 1.00 98.62 91 PHE A CA 1
ATOM 721 C C . PHE A 1 91 ? -9.725 3.882 -0.974 1.00 98.62 91 PHE A C 1
ATOM 723 O O . PHE A 1 91 ? -9.524 5.008 -1.416 1.00 98.62 91 PHE A O 1
ATOM 730 N N . ALA A 1 92 ? -10.966 3.412 -0.864 1.00 98.19 92 ALA A N 1
ATOM 731 C CA . ALA A 1 92 ? -12.112 4.287 -1.074 1.00 98.19 92 ALA A CA 1
ATOM 732 C C . ALA A 1 92 ? -12.190 5.324 0.062 1.00 98.19 92 ALA A C 1
ATOM 734 O O . ALA A 1 92 ? -12.127 4.958 1.234 1.00 98.19 92 ALA A O 1
ATOM 735 N N . GLU A 1 93 ? -12.413 6.598 -0.270 1.00 97.88 93 GLU A N 1
ATOM 736 C CA . GLU A 1 93 ? -12.454 7.704 0.708 1.00 97.88 93 GLU A CA 1
ATOM 737 C C . GLU A 1 93 ? -13.480 7.470 1.837 1.00 97.88 93 GLU A C 1
ATOM 739 O O . GLU A 1 93 ? -13.254 7.841 2.988 1.00 97.88 93 GLU A O 1
ATOM 744 N N . GLU A 1 94 ? -14.604 6.809 1.539 1.00 97.38 94 GLU A N 1
ATOM 745 C CA . GLU A 1 94 ? -15.590 6.440 2.559 1.00 97.38 94 GLU A CA 1
ATOM 746 C C . GLU A 1 94 ? -15.014 5.475 3.605 1.00 97.38 94 GLU A C 1
ATOM 748 O O . GLU A 1 94 ? -15.212 5.695 4.802 1.00 97.38 94 GLU A O 1
ATOM 753 N N . LEU A 1 95 ? -14.266 4.461 3.155 1.00 98.19 95 LEU A N 1
ATOM 754 C CA . LEU A 1 95 ? -13.598 3.495 4.024 1.00 98.19 95 LEU A CA 1
ATOM 755 C C . LEU A 1 95 ? -12.489 4.170 4.832 1.00 98.19 95 LEU A C 1
ATOM 757 O O . LEU A 1 95 ? -12.398 3.956 6.037 1.00 98.19 95 LEU A O 1
ATOM 761 N N . GLU A 1 96 ? -11.677 5.022 4.200 1.00 98.06 96 GLU A N 1
ATOM 762 C CA . GLU A 1 96 ? -10.632 5.777 4.901 1.00 98.06 96 GLU A CA 1
ATOM 763 C C . GLU A 1 96 ? -11.222 6.599 6.049 1.00 98.06 96 GLU A C 1
ATOM 765 O O . GLU A 1 96 ? -10.745 6.521 7.179 1.00 98.06 96 GLU A O 1
ATOM 770 N N . ARG A 1 97 ? -12.309 7.336 5.800 1.00 97.19 97 ARG A N 1
ATOM 771 C CA . ARG A 1 97 ? -12.993 8.120 6.834 1.00 97.19 97 ARG A CA 1
ATOM 772 C C . ARG A 1 97 ? -13.540 7.251 7.969 1.00 97.19 97 ARG A C 1
ATOM 774 O O . ARG A 1 97 ? -13.479 7.674 9.122 1.00 97.19 97 ARG A O 1
ATOM 781 N N . GLU A 1 98 ? -14.091 6.078 7.659 1.00 97.00 98 GLU A N 1
ATOM 782 C CA . GLU A 1 98 ? -14.590 5.144 8.673 1.00 97.00 98 GLU A CA 1
ATOM 783 C C . GLU A 1 98 ? -13.455 4.623 9.561 1.00 97.00 98 GLU A C 1
ATOM 785 O O . GLU A 1 98 ? -13.555 4.703 10.786 1.00 97.00 98 GLU A O 1
ATOM 790 N N . ILE A 1 99 ? -12.361 4.142 8.964 1.00 97.75 99 ILE A N 1
ATOM 791 C CA . ILE A 1 99 ? -11.240 3.553 9.708 1.00 97.75 99 ILE A CA 1
ATOM 792 C C . ILE A 1 99 ? -10.462 4.616 10.490 1.00 97.75 99 ILE A C 1
ATOM 794 O O . ILE A 1 99 ? -10.112 4.389 11.648 1.00 97.75 99 ILE A O 1
ATOM 798 N N . MET A 1 100 ? -10.247 5.805 9.918 1.00 97.31 100 MET A N 1
ATOM 799 C CA . MET A 1 100 ? -9.536 6.898 10.597 1.00 97.31 100 MET A CA 1
ATOM 800 C C . MET A 1 100 ? -10.307 7.479 11.793 1.00 97.31 100 MET A C 1
ATOM 802 O O . MET A 1 100 ? -9.720 8.177 12.617 1.00 97.31 100 MET A O 1
ATOM 806 N N . ALA A 1 101 ? -11.603 7.183 11.930 1.00 96.75 101 ALA A N 1
ATOM 807 C CA . ALA A 1 101 ? -12.400 7.555 13.099 1.00 96.75 101 ALA A CA 1
ATOM 808 C C . ALA A 1 101 ? -12.241 6.586 14.291 1.00 96.75 101 ALA A C 1
ATOM 810 O O . ALA A 1 101 ? -12.853 6.803 15.340 1.00 96.75 101 ALA A O 1
ATOM 811 N N . LEU A 1 102 ? -11.451 5.517 14.145 1.00 96.81 102 LEU A N 1
ATOM 812 C CA . LEU A 1 102 ? -11.254 4.476 15.155 1.00 96.81 102 LEU A CA 1
ATOM 813 C C . LEU A 1 102 ? -9.853 4.546 15.763 1.00 96.81 102 LEU A C 1
ATOM 815 O O . LEU A 1 102 ? -8.908 5.019 15.137 1.00 96.81 102 LEU A O 1
ATOM 819 N N . GLU A 1 103 ? -9.696 4.025 16.979 1.00 96.56 103 GLU A N 1
ATOM 820 C CA . GLU A 1 103 ? -8.366 3.821 17.560 1.00 96.56 103 GLU A CA 1
ATOM 821 C C . GLU A 1 103 ? -7.599 2.710 16.814 1.00 96.56 103 GLU A C 1
ATOM 823 O O . GLU A 1 103 ? -8.212 1.722 16.400 1.00 96.56 103 GLU A O 1
ATOM 828 N N . PRO A 1 104 ? -6.264 2.824 16.673 1.00 96.06 104 PRO A N 1
ATOM 829 C CA . PRO A 1 104 ? -5.418 3.916 17.172 1.00 96.06 104 PRO A CA 1
ATOM 830 C C . PRO A 1 104 ? -5.365 5.156 16.254 1.00 96.06 104 PRO A C 1
ATOM 832 O O . PRO A 1 104 ? -4.711 6.140 16.588 1.00 96.06 104 PRO A O 1
ATOM 835 N N . TYR A 1 105 ? -6.003 5.121 15.082 1.00 96.81 105 TYR A N 1
ATOM 836 C CA . TYR A 1 105 ? -5.851 6.141 14.037 1.00 96.81 105 TYR A CA 1
ATOM 837 C C . TYR A 1 105 ? -6.389 7.516 14.443 1.00 96.81 105 TYR A C 1
ATOM 839 O O . TYR A 1 105 ? -5.733 8.526 14.202 1.00 96.81 105 TYR A O 1
ATOM 847 N N . VAL A 1 106 ? -7.536 7.556 15.127 1.00 97.38 106 VAL A N 1
ATOM 848 C CA . VAL A 1 106 ? -8.177 8.799 15.589 1.00 97.38 106 VAL A CA 1
ATOM 849 C C . VAL A 1 106 ? -7.301 9.601 16.563 1.00 97.38 106 VAL A C 1
ATOM 851 O O . VAL A 1 106 ? -7.478 10.810 16.711 1.00 97.38 106 VAL A O 1
ATOM 854 N N . SER A 1 107 ? -6.323 8.949 17.201 1.00 97.31 107 SER A N 1
ATOM 855 C CA . SER A 1 107 ? -5.361 9.592 18.099 1.00 97.31 107 SER A CA 1
ATOM 856 C C . SER A 1 107 ? -4.270 10.394 17.365 1.00 97.31 107 SER A C 1
ATOM 858 O O . SER A 1 107 ? -3.606 11.233 17.982 1.00 97.31 107 SER A O 1
ATOM 860 N N . HIS A 1 108 ? -4.075 10.192 16.056 1.00 95.69 108 HIS A N 1
ATOM 861 C CA . HIS A 1 108 ? -3.134 10.969 15.237 1.00 95.69 108 HIS A CA 1
ATOM 862 C C . HIS A 1 108 ? -3.760 12.313 14.841 1.00 95.69 108 HIS A C 1
ATOM 864 O O . HIS A 1 108 ? -4.433 12.441 13.826 1.00 95.69 108 HIS A O 1
ATOM 870 N N . THR A 1 109 ? -3.525 13.337 15.662 1.00 95.56 109 THR A N 1
ATOM 871 C CA . THR A 1 109 ? -4.166 14.666 15.545 1.00 95.56 109 THR A CA 1
ATOM 872 C C . THR A 1 109 ? -3.201 15.800 15.190 1.00 95.56 109 THR A C 1
ATOM 874 O O . THR A 1 109 ? -3.613 16.948 15.043 1.00 95.56 109 THR A O 1
ATOM 877 N N . GLN A 1 110 ? -1.905 15.506 15.060 1.00 96.50 110 GLN A N 1
ATOM 878 C CA . GLN A 1 110 ? -0.853 16.497 14.816 1.00 96.50 110 GLN A CA 1
ATOM 879 C C . GLN A 1 110 ? -0.912 17.114 13.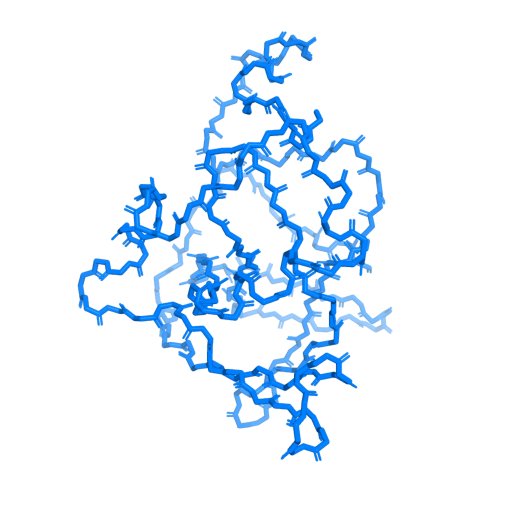411 1.00 96.50 110 GLN A C 1
ATOM 881 O O . GLN A 1 110 ? -0.406 18.216 13.212 1.00 96.50 110 GLN A O 1
ATOM 886 N N . ILE A 1 111 ? -1.502 16.403 12.450 1.00 95.38 111 ILE A N 1
ATOM 887 C CA . ILE A 1 111 ? -1.688 16.831 11.063 1.00 95.38 111 ILE A CA 1
ATOM 888 C C . ILE A 1 111 ? -3.055 16.363 10.561 1.00 95.38 111 ILE A C 1
ATOM 890 O O . ILE A 1 111 ? -3.612 15.390 11.068 1.00 95.38 111 ILE A O 1
ATOM 894 N N . ASN A 1 112 ? -3.575 17.041 9.540 1.00 94.94 112 ASN A N 1
ATOM 895 C CA . ASN A 1 112 ? -4.758 16.576 8.825 1.00 94.94 112 ASN A CA 1
ATOM 896 C C . ASN A 1 112 ? -4.351 15.537 7.777 1.00 94.94 112 ASN A C 1
ATOM 898 O O . ASN A 1 112 ? -3.337 15.709 7.098 1.00 94.94 112 ASN A O 1
ATOM 902 N N . ARG A 1 113 ? -5.164 14.491 7.618 1.00 96.00 113 ARG A N 1
ATOM 903 C CA . ARG A 1 113 ? -5.015 13.530 6.521 1.00 96.00 113 ARG A CA 1
ATOM 904 C C . ARG A 1 113 ? -5.261 14.224 5.180 1.00 96.00 113 ARG A C 1
ATOM 906 O O . ARG A 1 113 ? -6.262 14.921 5.033 1.00 96.00 113 ARG A O 1
ATOM 913 N N . THR A 1 114 ? -4.382 13.976 4.214 1.00 97.50 114 THR A N 1
ATOM 914 C CA . THR A 1 114 ? -4.586 14.325 2.802 1.00 97.50 114 THR A CA 1
ATOM 915 C C . THR A 1 114 ? -5.544 13.320 2.167 1.00 97.50 114 THR A C 1
ATOM 917 O O . THR A 1 114 ? -5.334 12.114 2.283 1.00 97.50 114 THR A O 1
ATOM 920 N N . THR A 1 115 ? -6.610 13.792 1.522 1.00 98.19 115 THR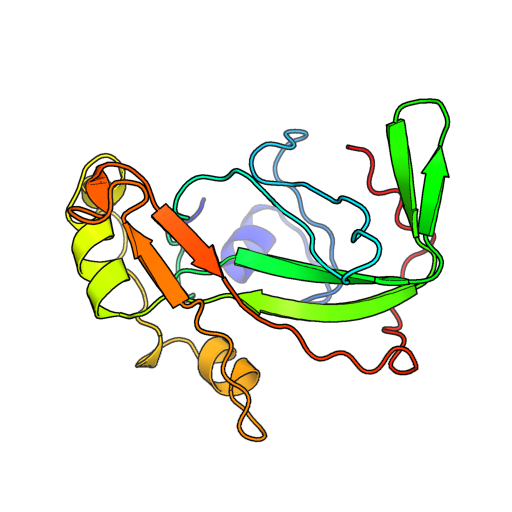 A N 1
ATOM 921 C CA . THR A 1 115 ? -7.556 12.905 0.821 1.00 98.19 115 THR A CA 1
ATOM 922 C C . THR A 1 115 ? -7.005 12.452 -0.533 1.00 98.19 115 THR A C 1
ATOM 924 O O . THR A 1 115 ? -6.131 13.108 -1.100 1.00 98.19 115 THR A O 1
ATOM 927 N N . ASN A 1 116 ? -7.564 11.386 -1.119 1.00 97.81 116 ASN A N 1
ATOM 928 C CA . ASN A 1 116 ? -7.201 10.969 -2.486 1.00 97.81 116 ASN A CA 1
ATOM 929 C C . ASN A 1 116 ? -7.389 12.099 -3.514 1.00 97.81 116 ASN A C 1
ATOM 931 O O . ASN A 1 116 ? -6.615 12.220 -4.454 1.00 97.81 116 ASN A O 1
ATOM 935 N N . ALA A 1 117 ? -8.392 12.963 -3.322 1.00 97.31 117 ALA A N 1
ATOM 936 C CA . ALA A 1 117 ? -8.656 14.094 -4.213 1.00 97.31 117 ALA A CA 1
ATOM 937 C C . ALA A 1 117 ? -7.615 15.227 -4.106 1.00 97.31 117 ALA A C 1
ATOM 939 O O . ALA A 1 117 ? -7.572 16.097 -4.975 1.00 97.31 117 ALA A O 1
ATOM 940 N N . GLU A 1 118 ? -6.810 15.238 -3.043 1.00 97.50 118 GLU A N 1
ATOM 941 C CA . GLU A 1 118 ? -5.796 16.258 -2.765 1.00 97.50 118 GLU A CA 1
ATOM 942 C C . GLU A 1 118 ? -4.361 15.747 -2.982 1.00 97.50 118 GLU A C 1
ATOM 944 O O . GLU A 1 118 ? -3.444 16.562 -3.072 1.00 97.50 118 GLU A O 1
ATOM 949 N N . ASP A 1 119 ? -4.149 14.428 -3.076 1.00 97.06 119 ASP A N 1
ATOM 950 C CA . ASP A 1 119 ? -2.833 13.832 -3.340 1.00 97.06 119 ASP A CA 1
ATOM 951 C C . ASP A 1 119 ? -2.497 13.908 -4.838 1.00 97.06 119 ASP A C 1
ATOM 953 O O . ASP A 1 119 ? -3.143 13.290 -5.688 1.00 97.06 119 ASP A O 1
ATOM 957 N N . SER A 1 120 ? -1.443 14.653 -5.173 1.00 94.25 120 SER A N 1
ATOM 958 C CA . SER A 1 120 ? -0.969 14.796 -6.551 1.00 94.25 120 SER A CA 1
ATOM 959 C C . SER A 1 120 ? -0.484 13.481 -7.162 1.00 94.25 120 SER A C 1
ATOM 961 O O . SER A 1 120 ? -0.563 13.321 -8.378 1.00 94.25 120 SER A O 1
ATOM 963 N N . VAL A 1 121 ? -0.007 12.538 -6.348 1.00 94.25 121 VAL A N 1
ATOM 964 C CA . VAL A 1 121 ? 0.469 11.235 -6.818 1.00 94.25 121 VAL A CA 1
ATOM 965 C C . VAL A 1 121 ? -0.699 10.294 -7.102 1.00 94.25 121 VAL A C 1
ATOM 967 O O . VAL A 1 121 ? -0.653 9.563 -8.082 1.00 94.25 121 VAL A O 1
ATOM 970 N N . PHE A 1 122 ? -1.804 10.393 -6.353 1.00 96.19 122 PHE A N 1
ATOM 971 C CA . PHE A 1 122 ? -3.033 9.662 -6.694 1.00 96.19 122 PHE A CA 1
ATOM 972 C C . PHE A 1 122 ? -3.542 10.041 -8.095 1.00 96.19 122 PHE A C 1
ATOM 974 O O . PHE A 1 122 ? -3.988 9.193 -8.869 1.00 96.19 122 PHE A O 1
ATOM 981 N N . PHE A 1 123 ? -3.439 11.323 -8.459 1.00 94.19 123 PHE A N 1
ATOM 982 C CA . PHE A 1 123 ? -3.779 11.776 -9.809 1.00 94.19 123 PHE A CA 1
ATOM 983 C C . PHE A 1 123 ? -2.849 11.182 -10.881 1.00 94.19 123 PHE A C 1
ATOM 985 O O . PHE A 1 123 ? -3.318 10.801 -11.949 1.00 94.19 123 PHE A O 1
ATOM 992 N N . GLN A 1 124 ? -1.549 11.066 -10.598 1.00 93.00 124 GLN A N 1
ATOM 993 C CA . GLN A 1 124 ? -0.587 10.432 -11.509 1.00 93.00 124 GLN A CA 1
ATOM 994 C C . GLN A 1 124 ? -0.872 8.933 -11.669 1.00 93.00 124 GLN A C 1
ATOM 996 O O . GLN A 1 124 ? -0.936 8.436 -12.789 1.00 93.00 124 GLN A O 1
ATOM 1001 N N . ASP A 1 125 ? -1.157 8.234 -10.570 1.00 93.31 125 ASP A N 1
ATOM 1002 C CA . ASP A 1 125 ? -1.434 6.791 -10.563 1.00 93.31 125 ASP A CA 1
ATOM 1003 C C . ASP A 1 125 ? -2.786 6.427 -11.217 1.00 93.31 125 ASP A C 1
ATOM 1005 O O . ASP A 1 125 ? -3.066 5.256 -11.483 1.00 93.31 125 ASP A O 1
ATOM 1009 N N . THR A 1 126 ? -3.633 7.421 -11.513 1.00 93.94 126 THR A N 1
ATOM 1010 C CA . THR A 1 126 ? -4.893 7.261 -12.268 1.00 93.94 126 THR A CA 1
ATOM 1011 C C . THR A 1 126 ? -4.793 7.727 -13.726 1.00 93.94 126 THR A C 1
ATOM 1013 O O . THR A 1 126 ? -5.751 7.584 -14.500 1.00 93.94 126 THR A O 1
ATOM 1016 N N . GLU A 1 127 ? -3.641 8.260 -14.145 1.00 91.88 127 GLU A N 1
ATOM 1017 C CA . GLU A 1 127 ? -3.412 8.693 -15.522 1.00 91.88 127 GLU A CA 1
ATOM 1018 C C . GLU A 1 127 ? -3.539 7.510 -16.497 1.00 91.88 127 GLU A C 1
ATOM 1020 O O . GLU A 1 127 ? -3.211 6.372 -16.184 1.00 91.88 127 GLU A O 1
ATOM 1025 N N . GLY A 1 128 ? -4.079 7.744 -17.697 1.00 88.75 128 GLY A N 1
ATOM 1026 C CA . GLY A 1 128 ? -4.310 6.668 -18.671 1.00 88.75 128 GLY A CA 1
ATOM 1027 C C . GLY A 1 128 ? -5.539 5.792 -18.386 1.00 88.75 128 GLY A C 1
ATOM 1028 O O . GLY A 1 128 ? -5.814 4.871 -19.152 1.00 88.75 128 GLY A O 1
ATOM 1029 N N . GLY A 1 129 ? -6.324 6.113 -17.349 1.00 88.94 129 GLY A N 1
ATOM 1030 C CA . GLY A 1 129 ? -7.574 5.419 -17.021 1.00 88.94 129 GLY A CA 1
ATOM 1031 C C . GLY A 1 129 ? -7.400 4.206 -16.105 1.00 88.94 129 GLY A C 1
ATOM 1032 O O . GLY A 1 129 ? -8.320 3.392 -15.999 1.00 88.94 129 GLY A O 1
ATOM 1033 N N . TYR A 1 130 ? -6.243 4.077 -15.453 1.00 92.06 130 TYR A N 1
ATOM 1034 C CA . TYR A 1 130 ? -6.013 3.067 -14.425 1.00 92.06 130 TYR A CA 1
ATOM 1035 C C . TYR A 1 130 ? -6.793 3.387 -13.146 1.00 92.06 130 TYR A C 1
ATOM 1037 O O . TYR A 1 130 ? -7.151 4.533 -12.871 1.00 92.06 130 TYR A O 1
ATOM 1045 N N . ASN A 1 131 ? -7.072 2.350 -12.356 1.00 95.44 131 ASN A N 1
ATOM 1046 C CA . ASN A 1 131 ? -7.731 2.492 -11.066 1.00 95.44 131 ASN A CA 1
ATOM 1047 C C . ASN A 1 131 ? -6.923 1.755 -9.987 1.00 95.44 131 ASN A C 1
ATOM 1049 O O . ASN A 1 131 ? -7.033 0.530 -9.893 1.00 95.44 131 ASN A O 1
ATOM 1053 N N . PRO A 1 132 ? -6.140 2.478 -9.170 1.00 96.81 132 PRO A N 1
ATOM 1054 C CA . PRO A 1 132 ? -5.324 1.887 -8.117 1.00 96.81 132 PRO A CA 1
ATOM 1055 C C . PRO A 1 132 ? -6.094 1.691 -6.796 1.00 96.81 132 PRO A C 1
ATOM 1057 O O . PRO A 1 132 ? -5.492 1.375 -5.771 1.00 96.81 132 PRO A O 1
ATOM 1060 N N . VAL A 1 133 ? -7.420 1.890 -6.780 1.00 98.31 133 VAL A N 1
ATOM 1061 C CA . VAL A 1 133 ? -8.245 1.736 -5.574 1.00 98.31 133 VAL A CA 1
ATOM 1062 C C . VAL A 1 133 ? -8.620 0.268 -5.362 1.00 98.31 133 VAL A C 1
ATOM 1064 O O . VAL A 1 133 ? -9.350 -0.324 -6.162 1.00 98.31 133 VAL A O 1
ATOM 1067 N N . ILE A 1 134 ? -8.158 -0.316 -4.255 1.00 98.44 134 ILE A N 1
ATOM 1068 C CA . ILE A 1 134 ? -8.467 -1.698 -3.869 1.00 98.44 134 ILE A CA 1
ATOM 1069 C C . ILE A 1 134 ? -9.941 -1.862 -3.498 1.00 98.44 134 ILE A C 1
ATOM 1071 O O . ILE A 1 134 ? -10.537 -1.026 -2.814 1.00 98.44 134 ILE A O 1
ATOM 1075 N N . SER A 1 135 ? -10.538 -2.977 -3.917 1.00 98.12 135 SER A N 1
ATOM 1076 C CA . SER A 1 135 ? -11.878 -3.345 -3.472 1.00 98.12 135 SER A CA 1
ATOM 1077 C C . SER A 1 135 ? -11.785 -4.063 -2.132 1.00 98.12 135 SER A C 1
ATOM 1079 O O . SER A 1 135 ? -11.016 -5.012 -1.993 1.00 98.12 135 SER A O 1
ATOM 1081 N N . VAL A 1 136 ? -12.551 -3.603 -1.143 1.00 98.31 136 VAL A N 1
ATOM 1082 C CA . VAL A 1 136 ? -12.517 -4.129 0.226 1.00 98.31 136 VAL A CA 1
ATOM 1083 C C . VAL A 1 136 ? -13.891 -4.633 0.627 1.00 98.31 136 VAL A C 1
ATOM 1085 O O . VAL A 1 136 ? -14.898 -3.955 0.424 1.00 98.31 136 VAL A O 1
ATOM 1088 N N . VAL A 1 137 ? -13.919 -5.808 1.250 1.00 97.88 137 VAL A N 1
ATOM 1089 C CA . VAL A 1 137 ? -15.115 -6.380 1.874 1.00 97.88 137 VAL A CA 1
ATOM 1090 C C . VAL A 1 137 ? -14.834 -6.781 3.325 1.00 97.88 137 VAL A C 1
ATOM 1092 O O . VAL A 1 137 ? -13.696 -7.132 3.657 1.00 97.88 137 VAL A O 1
ATOM 1095 N N . PRO A 1 138 ? -15.851 -6.768 4.207 1.00 97.56 138 PRO A N 1
ATOM 1096 C CA . PRO A 1 138 ? -15.727 -7.341 5.539 1.00 97.56 138 PRO A CA 1
ATOM 1097 C C . PRO A 1 138 ? -15.364 -8.823 5.480 1.00 97.56 138 PRO A C 1
ATOM 1099 O O . PRO A 1 138 ? -16.033 -9.600 4.796 1.00 97.56 138 PRO A O 1
ATOM 1102 N N . ALA A 1 139 ? -14.367 -9.241 6.257 1.00 96.94 139 ALA A N 1
ATOM 1103 C CA . ALA A 1 139 ? -13.976 -10.648 6.340 1.00 96.94 139 ALA A CA 1
ATOM 1104 C C . ALA A 1 139 ? -15.099 -11.541 6.908 1.00 96.94 139 ALA A C 1
ATOM 1106 O O . ALA A 1 139 ? -15.202 -12.714 6.558 1.00 96.94 139 ALA A O 1
ATOM 1107 N N . ASP A 1 140 ? -15.962 -10.984 7.763 1.00 96.88 140 ASP A N 1
ATOM 1108 C CA . ASP A 1 140 ? -17.128 -11.661 8.345 1.00 96.88 140 ASP A CA 1
ATOM 1109 C C . ASP A 1 140 ? -18.434 -11.452 7.547 1.00 96.88 140 ASP A C 1
ATOM 1111 O O . ASP A 1 140 ? -19.498 -11.927 7.957 1.00 96.88 140 ASP A O 1
ATOM 1115 N N . GLY A 1 141 ? -18.367 -10.726 6.424 1.00 96.31 141 GLY A N 1
ATOM 1116 C CA . GLY A 1 141 ? -19.511 -10.349 5.591 1.00 96.31 141 GLY A CA 1
ATOM 1117 C C . GLY A 1 141 ? -20.457 -9.309 6.207 1.00 96.31 141 GLY A C 1
ATOM 1118 O O . GLY A 1 141 ? -21.565 -9.139 5.699 1.00 96.31 141 GLY A O 1
ATOM 1119 N N . LYS A 1 142 ? -20.073 -8.645 7.305 1.00 96.12 142 LYS A N 1
ATOM 1120 C CA . LYS A 1 142 ? -20.935 -7.710 8.046 1.00 96.12 142 LYS A CA 1
ATOM 1121 C C . LYS A 1 142 ? -20.280 -6.365 8.314 1.00 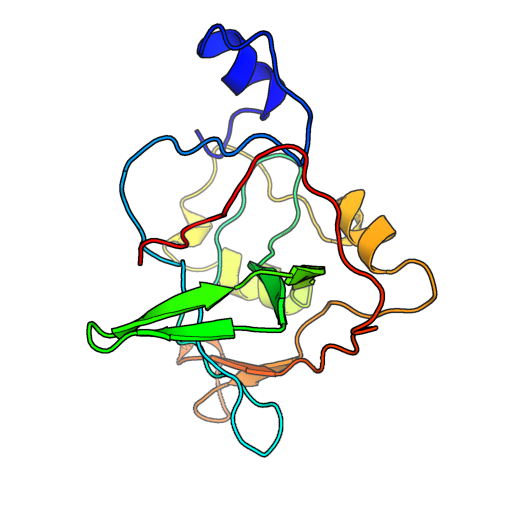96.12 142 LYS A C 1
ATOM 1123 O O . LYS A 1 142 ? -20.924 -5.344 8.102 1.00 96.12 142 LYS A O 1
ATOM 1128 N N . ASP A 1 143 ? -19.051 -6.365 8.818 1.00 95.00 143 ASP A N 1
ATOM 1129 C CA . ASP A 1 143 ? -18.415 -5.170 9.366 1.00 95.00 143 ASP A CA 1
ATOM 1130 C C . ASP A 1 143 ? -16.904 -5.168 9.107 1.00 95.00 143 ASP A C 1
ATOM 1132 O O . ASP A 1 143 ? -16.174 -6.025 9.607 1.00 95.00 143 ASP A O 1
ATOM 1136 N N . VAL A 1 144 ? -16.422 -4.189 8.335 1.00 95.06 144 VAL A N 1
ATOM 1137 C CA . VAL A 1 144 ? -14.995 -4.055 7.985 1.00 95.06 144 VAL A CA 1
ATOM 1138 C C . VAL A 1 144 ? -14.101 -3.902 9.218 1.00 95.06 144 VAL A C 1
ATOM 1140 O O . VAL A 1 144 ? -12.924 -4.261 9.185 1.00 95.06 144 VAL A O 1
ATOM 1143 N N . ARG A 1 145 ? -14.659 -3.445 10.345 1.00 93.38 145 ARG A N 1
ATOM 1144 C CA . ARG A 1 145 ? -13.940 -3.264 11.613 1.00 93.38 145 ARG A CA 1
ATOM 1145 C C . ARG A 1 145 ? -13.550 -4.590 12.269 1.00 93.38 145 ARG A C 1
ATOM 1147 O O . ARG A 1 145 ? -12.630 -4.614 13.081 1.00 93.38 145 ARG A O 1
ATOM 1154 N N . ASN A 1 146 ? -14.202 -5.694 11.896 1.00 94.44 146 ASN A N 1
ATOM 1155 C CA . ASN A 1 146 ? -13.870 -7.042 12.370 1.00 94.44 146 ASN A CA 1
ATOM 1156 C C . ASN A 1 146 ? -12.802 -7.739 11.508 1.00 94.44 146 ASN A C 1
ATOM 1158 O O . ASN A 1 146 ? -12.431 -8.880 11.786 1.00 94.44 146 ASN A O 1
ATOM 1162 N N . GLY A 1 147 ? -12.315 -7.073 10.461 1.00 96.00 147 GLY A N 1
ATOM 1163 C CA . GLY A 1 147 ? -11.345 -7.603 9.514 1.00 96.00 147 GLY A CA 1
ATOM 1164 C C . GLY A 1 147 ? -11.745 -7.298 8.077 1.00 96.00 147 GLY A C 1
ATOM 1165 O O . GLY A 1 147 ? -12.926 -7.221 7.738 1.00 96.00 147 GLY A O 1
ATOM 1166 N N . MET A 1 148 ? -10.740 -7.158 7.219 1.00 97.88 148 MET A N 1
ATOM 1167 C CA . MET A 1 148 ? -10.900 -6.767 5.821 1.00 97.88 148 MET A CA 1
ATOM 1168 C C . MET A 1 148 ? -10.278 -7.812 4.902 1.00 97.88 148 MET A C 1
ATOM 1170 O O . MET A 1 148 ? -9.211 -8.348 5.197 1.00 97.88 148 MET A O 1
ATOM 1174 N N . ILE A 1 149 ? -10.939 -8.066 3.775 1.00 98.12 149 ILE A N 1
ATOM 1175 C CA . ILE A 1 149 ? -10.364 -8.763 2.626 1.00 98.12 149 ILE A CA 1
ATOM 1176 C C . ILE A 1 149 ? -10.306 -7.747 1.491 1.00 98.12 149 ILE A C 1
ATOM 1178 O O . ILE A 1 149 ? -11.341 -7.225 1.075 1.00 98.12 149 ILE A O 1
ATOM 1182 N N . GLY A 1 150 ? -9.093 -7.447 1.036 1.00 97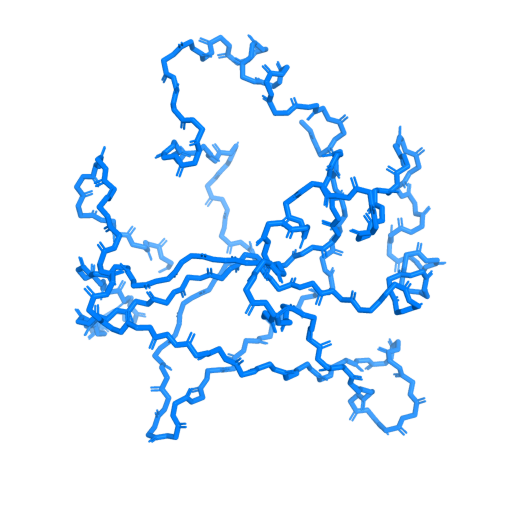.81 150 GLY A N 1
ATOM 1183 C CA . GLY A 1 150 ? -8.838 -6.563 -0.093 1.00 97.81 150 GLY A CA 1
ATOM 1184 C C . GLY A 1 150 ? -8.447 -7.362 -1.332 1.00 97.81 150 GLY A C 1
ATOM 1185 O O . GLY A 1 150 ? -7.679 -8.315 -1.223 1.00 97.81 150 GLY A O 1
ATOM 1186 N N . TYR A 1 151 ? -8.945 -6.971 -2.500 1.00 97.31 151 TYR A N 1
ATOM 1187 C CA . TYR A 1 151 ? -8.525 -7.533 -3.781 1.00 97.31 151 TYR A CA 1
ATOM 1188 C C . TYR A 1 151 ? -8.352 -6.438 -4.833 1.00 97.31 151 TYR A C 1
ATOM 1190 O O . TYR A 1 151 ? -9.183 -5.539 -4.987 1.00 97.31 151 TYR A O 1
ATOM 1198 N N . ILE A 1 152 ? -7.246 -6.531 -5.564 1.00 97.44 152 ILE A N 1
ATOM 1199 C CA . ILE A 1 152 ? -6.898 -5.668 -6.690 1.00 97.44 152 ILE A CA 1
ATOM 1200 C C . ILE A 1 152 ? -6.202 -6.519 -7.751 1.00 97.44 152 ILE A C 1
ATOM 1202 O O . ILE A 1 152 ? -5.465 -7.450 -7.428 1.00 97.44 152 ILE A O 1
ATOM 1206 N N . THR A 1 153 ? -6.457 -6.221 -9.021 1.00 96.31 153 THR A N 1
ATOM 1207 C CA . THR A 1 153 ? -5.756 -6.841 -10.147 1.00 96.31 153 THR A CA 1
ATOM 1208 C C . THR A 1 153 ? -4.774 -5.831 -10.712 1.00 96.31 153 THR A C 1
ATOM 1210 O O . THR A 1 153 ? -5.180 -4.743 -11.112 1.00 96.31 153 THR A O 1
ATOM 1213 N N . ILE A 1 154 ? -3.497 -6.202 -10.761 1.00 94.44 154 ILE A N 1
ATOM 1214 C CA . ILE A 1 154 ? -2.427 -5.357 -11.291 1.00 94.44 154 ILE A CA 1
ATOM 1215 C C . ILE A 1 154 ? -2.030 -5.912 -12.658 1.00 94.44 154 ILE A C 1
ATOM 1217 O O . ILE A 1 154 ? -1.502 -7.018 -12.761 1.00 94.44 154 ILE A O 1
ATOM 1221 N N . GLY A 1 155 ? -2.323 -5.156 -13.715 1.00 93.50 155 GLY A N 1
ATOM 1222 C CA . GLY A 1 155 ? -1.802 -5.436 -15.049 1.00 93.50 155 GLY A CA 1
ATOM 1223 C C . GLY A 1 155 ? -0.404 -4.846 -15.183 1.00 93.50 155 GLY A C 1
ATOM 1224 O O . GLY A 1 155 ? -0.225 -3.662 -14.917 1.00 93.50 155 GLY A O 1
ATOM 1225 N N . VAL A 1 156 ? 0.570 -5.655 -15.596 1.00 92.56 156 VAL A N 1
ATOM 1226 C CA . VAL A 1 156 ? 1.961 -5.216 -15.780 1.00 92.56 156 VAL A CA 1
ATOM 1227 C C . VAL A 1 156 ? 2.457 -5.517 -17.188 1.00 92.56 156 VAL A C 1
ATOM 1229 O O . VAL A 1 156 ? 2.101 -6.541 -17.775 1.00 92.56 156 VAL A O 1
ATOM 1232 N N . ASP A 1 157 ? 3.309 -4.639 -17.714 1.00 93.44 157 ASP A N 1
ATOM 1233 C CA . ASP A 1 157 ? 4.132 -4.924 -18.887 1.00 93.44 157 ASP A CA 1
ATOM 1234 C C . ASP A 1 157 ? 5.463 -5.510 -18.411 1.00 93.44 157 ASP A C 1
ATOM 1236 O O . ASP A 1 157 ? 6.331 -4.800 -17.913 1.00 93.44 157 ASP A O 1
ATOM 1240 N N . THR A 1 158 ? 5.648 -6.820 -18.573 1.00 92.38 158 THR A N 1
ATOM 1241 C CA . THR A 1 158 ? 6.865 -7.510 -18.117 1.00 92.38 158 THR A CA 1
ATOM 1242 C C . THR A 1 158 ? 8.124 -7.099 -18.884 1.00 92.38 158 THR A C 1
ATOM 1244 O O . THR A 1 158 ? 9.218 -7.505 -18.508 1.00 92.38 158 THR A O 1
ATOM 1247 N N . SER A 1 159 ? 7.992 -6.337 -19.976 1.00 93.31 159 SER A N 1
ATOM 1248 C CA . SER A 1 159 ? 9.125 -5.783 -20.721 1.00 93.31 159 SER A CA 1
ATOM 1249 C C . SER A 1 159 ? 9.523 -4.372 -20.273 1.00 93.31 159 SER A C 1
ATOM 1251 O O . SER A 1 159 ? 10.608 -3.909 -20.629 1.00 93.31 159 SER A O 1
ATOM 1253 N N . ALA A 1 160 ? 8.696 -3.706 -19.458 1.00 91.62 160 ALA A N 1
ATOM 1254 C CA . ALA A 1 160 ? 8.944 -2.369 -18.926 1.00 91.62 160 ALA A CA 1
ATOM 1255 C C . ALA A 1 160 ? 9.889 -2.411 -17.711 1.00 91.62 160 ALA A C 1
ATOM 1257 O O . ALA A 1 160 ? 9.522 -2.044 -16.600 1.00 91.62 160 ALA A O 1
ATOM 1258 N N . ILE A 1 161 ? 11.115 -2.896 -17.919 1.00 91.06 161 ILE A N 1
ATOM 1259 C CA . ILE A 1 161 ? 12.115 -3.022 -16.853 1.00 91.06 161 ILE A CA 1
ATOM 1260 C C . ILE A 1 161 ? 12.543 -1.626 -16.378 1.00 91.06 161 ILE A C 1
ATOM 1262 O O . ILE A 1 161 ? 13.136 -0.845 -17.129 1.00 91.06 161 ILE A O 1
ATOM 1266 N N . GLU A 1 162 ? 12.267 -1.332 -15.112 1.00 87.12 162 GLU A N 1
ATOM 1267 C CA . GLU A 1 162 ? 12.666 -0.099 -14.447 1.00 87.12 162 GLU A CA 1
ATOM 1268 C C . GLU A 1 162 ? 14.185 -0.094 -14.234 1.00 87.12 162 GLU A C 1
ATOM 1270 O O . GLU A 1 162 ? 14.786 -1.047 -13.734 1.00 87.12 162 GLU A O 1
ATOM 1275 N N . SER A 1 163 ? 14.8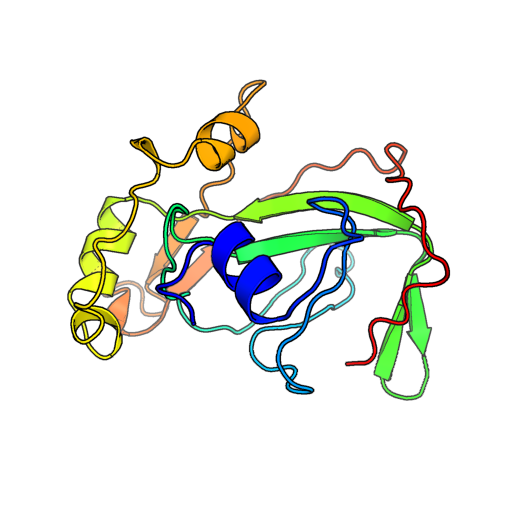29 0.994 -14.651 1.00 75.81 163 SER A N 1
ATOM 1276 C CA . SER A 1 163 ? 16.270 1.176 -14.491 1.00 75.81 163 SER A CA 1
ATOM 1277 C C . SER A 1 163 ? 16.538 2.009 -13.245 1.00 75.81 163 SER A C 1
ATOM 1279 O O . SER A 1 163 ? 16.480 3.235 -13.294 1.00 75.81 163 SER A O 1
ATOM 1281 N N . TYR A 1 164 ? 16.854 1.343 -12.137 1.00 63.00 164 TYR A N 1
ATOM 1282 C CA . TYR A 1 164 ? 17.329 2.009 -10.928 1.00 63.00 164 TYR A CA 1
ATOM 1283 C C . TYR A 1 164 ? 18.851 2.117 -10.952 1.00 63.00 164 TYR A C 1
ATOM 1285 O O . TYR A 1 164 ? 19.563 1.120 -11.080 1.00 63.00 164 TYR A O 1
ATOM 1293 N N . SER A 1 165 ? 19.390 3.322 -10.797 1.00 44.09 165 SER A N 1
ATOM 1294 C CA . SER A 1 165 ? 20.829 3.539 -10.645 1.00 44.09 165 SER A CA 1
ATOM 1295 C C . SER A 1 165 ? 21.317 3.217 -9.223 1.00 44.09 165 SER A C 1
ATOM 1297 O O . SER A 1 165 ? 21.780 4.105 -8.517 1.00 44.09 165 SER A O 1
ATOM 1299 N N . LYS A 1 166 ? 21.257 1.942 -8.801 1.00 38.06 166 LYS A N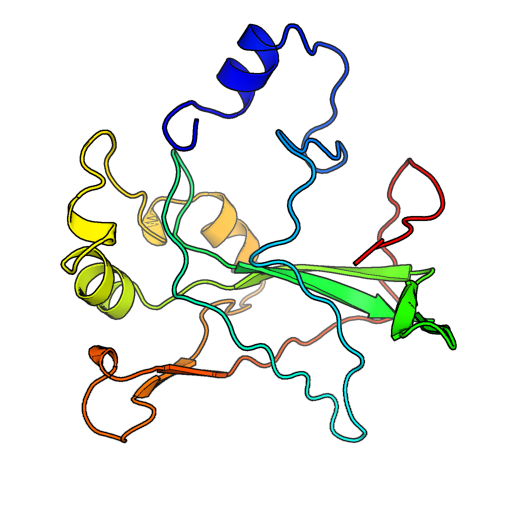 1
ATOM 1300 C CA . LYS A 1 166 ? 22.178 1.324 -7.815 1.00 38.06 166 LYS A CA 1
ATOM 1301 C C . LYS A 1 166 ? 21.943 -0.193 -7.726 1.00 38.06 166 LYS A C 1
ATOM 1303 O O . LYS A 1 166 ? 20.806 -0.634 -7.678 1.00 38.06 166 LYS A O 1
ATOM 1308 N N . GLY A 1 167 ? 23.041 -0.955 -7.776 1.00 40.41 167 GLY A N 1
ATOM 1309 C CA . GLY A 1 167 ? 23.084 -2.394 -8.068 1.00 40.41 167 GLY A CA 1
ATOM 1310 C C . GLY A 1 167 ? 22.371 -3.331 -7.091 1.00 40.41 167 GLY A C 1
ATOM 1311 O O . GLY A 1 167 ? 22.091 -2.950 -5.962 1.00 40.41 167 GLY A O 1
ATOM 1312 N N . ASP A 1 168 ? 22.122 -4.550 -7.587 1.00 38.38 168 ASP A N 1
ATOM 1313 C CA . ASP A 1 168 ? 21.641 -5.759 -6.905 1.00 38.38 168 ASP A CA 1
ATOM 1314 C C . ASP A 1 168 ? 20.888 -5.493 -5.594 1.00 38.38 168 ASP A C 1
ATOM 1316 O O . ASP A 1 168 ? 21.453 -5.549 -4.501 1.00 38.38 168 ASP A O 1
ATOM 1320 N N . VAL A 1 169 ? 19.589 -5.208 -5.716 1.00 46.88 169 VAL A N 1
ATOM 1321 C CA . VAL A 1 169 ? 18.696 -5.017 -4.570 1.00 46.88 169 VAL A CA 1
ATOM 1322 C C . VAL A 1 169 ? 18.465 -6.379 -3.899 1.00 46.88 169 VAL A C 1
ATOM 1324 O O . VAL A 1 169 ? 17.634 -7.180 -4.327 1.00 46.88 169 VAL A O 1
ATOM 1327 N N . ASP A 1 170 ? 19.250 -6.680 -2.864 1.00 41.22 170 ASP A N 1
ATOM 1328 C CA . ASP A 1 170 ? 18.993 -7.802 -1.958 1.00 41.22 170 ASP A CA 1
ATOM 1329 C C . ASP A 1 170 ? 17.873 -7.378 -1.003 1.00 41.22 170 ASP A C 1
ATOM 1331 O O . ASP A 1 170 ? 18.093 -6.625 -0.057 1.00 41.22 170 ASP A O 1
ATOM 1335 N N . TYR A 1 171 ? 16.650 -7.835 -1.272 1.00 48.19 171 TYR A N 1
ATOM 1336 C CA . TYR A 1 171 ? 15.473 -7.585 -0.435 1.00 48.19 171 TYR A CA 1
ATOM 1337 C C . TYR A 1 171 ? 15.531 -8.412 0.855 1.00 48.19 171 TYR A C 1
ATOM 1339 O O . TYR A 1 171 ? 14.658 -9.245 1.080 1.00 48.19 171 TYR A O 1
ATOM 1347 N N . GLY A 1 172 ? 16.582 -8.238 1.662 1.00 35.50 172 GLY A N 1
ATOM 1348 C CA . GLY A 1 172 ? 16.846 -8.971 2.900 1.00 35.50 172 GLY A CA 1
ATOM 1349 C C . GLY A 1 172 ? 15.704 -8.874 3.915 1.00 35.50 172 GLY A C 1
ATOM 1350 O O . GLY A 1 172 ? 15.762 -8.079 4.849 1.00 35.50 172 GLY A O 1
ATOM 1351 N N . LEU A 1 173 ? 14.677 -9.697 3.709 1.00 40.16 173 LEU A N 1
ATOM 1352 C CA . LEU A 1 173 ? 13.598 -10.018 4.635 1.00 40.16 173 LEU A CA 1
ATOM 1353 C C . LEU A 1 173 ? 13.980 -11.245 5.464 1.00 40.16 173 LEU A C 1
ATOM 1355 O O . LEU A 1 173 ? 14.539 -12.205 4.880 1.00 40.16 173 LEU A O 1
#

pLDDT: mean 88.37, std 13.76, range [35.5, 98.62]